Protein AF-A0A800BW57-F1 (afdb_monomer_lite)

Sequence (140 aa):
MSDGHYHPAHEQQLFRRRILWAAAFVLLGFAILFARMAYLQVMLYDQYKGLAEGNRISIEVIPPVRGRIYDRNHIVLADNQPVYVLSITPEKAADWEKLLSQLSALFPYKFDTETRAQFAQWLKWQKKFNSYTLPFELDE

Structure (mmCIF, N/CA/C/O backbone):
data_AF-A0A800BW57-F1
#
_entry.id   AF-A0A800BW57-F1
#
loop_
_atom_site.group_PDB
_atom_site.id
_atom_site.type_symbol
_atom_site.label_atom_id
_atom_site.label_alt_id
_atom_site.label_comp_id
_atom_site.label_asym_id
_atom_site.label_entity_id
_atom_site.label_seq_id
_atom_site.pdbx_PDB_ins_code
_atom_site.Cartn_x
_atom_site.Cartn_y
_atom_site.Cartn_z
_atom_site.occupancy
_atom_site.B_iso_or_equiv
_atom_site.auth_seq_id
_atom_site.auth_comp_id
_atom_site.auth_asym_id
_atom_site.auth_atom_id
_atom_site.pdbx_PDB_model_num
ATOM 1 N N . MET A 1 1 ? 60.406 7.300 -41.686 1.00 46.09 1 MET A N 1
ATOM 2 C CA . MET A 1 1 ? 59.350 8.309 -41.897 1.00 46.09 1 MET A CA 1
ATOM 3 C C . MET A 1 1 ? 58.601 7.912 -43.159 1.00 46.09 1 MET A C 1
ATOM 5 O O . MET A 1 1 ? 59.152 8.066 -44.238 1.00 46.09 1 MET A O 1
ATOM 9 N N . SER A 1 2 ? 57.436 7.281 -43.038 1.00 42.62 2 SER A N 1
ATOM 10 C CA . SER A 1 2 ? 56.546 7.010 -44.172 1.00 42.62 2 SER A CA 1
ATOM 11 C C . SER A 1 2 ? 55.177 7.500 -43.738 1.00 42.62 2 SER A C 1
ATOM 13 O O . SER A 1 2 ? 54.591 6.957 -42.802 1.00 42.62 2 SER A O 1
ATOM 15 N N . ASP A 1 3 ? 54.762 8.607 -44.342 1.00 49.62 3 ASP A N 1
ATOM 16 C CA . ASP A 1 3 ? 53.505 9.277 -44.053 1.00 49.62 3 ASP A CA 1
ATOM 17 C C . ASP A 1 3 ? 52.349 8.402 -44.539 1.00 49.62 3 ASP A C 1
ATOM 19 O O . ASP A 1 3 ? 52.194 8.132 -45.730 1.00 49.62 3 ASP A O 1
ATOM 23 N N . GLY A 1 4 ? 51.551 7.918 -43.588 1.00 56.94 4 GLY A N 1
ATOM 24 C CA . GLY A 1 4 ? 50.318 7.204 -43.874 1.00 56.94 4 GLY A CA 1
ATOM 25 C C . GLY A 1 4 ? 49.308 8.163 -44.493 1.00 56.94 4 GLY A C 1
ATOM 26 O O . GLY A 1 4 ? 48.831 9.083 -43.831 1.00 56.94 4 GLY A O 1
ATOM 27 N N . HIS A 1 5 ? 48.970 7.941 -45.761 1.00 56.56 5 HIS A N 1
ATOM 28 C CA . HIS A 1 5 ? 47.872 8.629 -46.428 1.00 56.56 5 HIS A CA 1
ATOM 29 C C . HIS A 1 5 ? 46.550 8.308 -45.719 1.00 56.56 5 HIS A C 1
ATOM 31 O O . HIS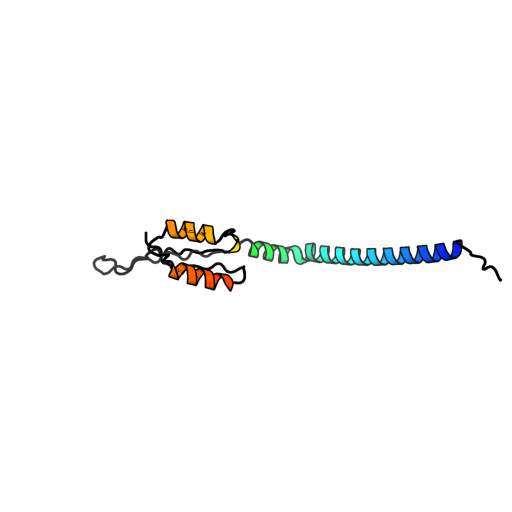 A 1 5 ? 45.945 7.253 -45.908 1.00 56.56 5 HIS A O 1
ATOM 37 N N . TYR A 1 6 ? 46.114 9.235 -44.871 1.00 62.59 6 TYR A N 1
ATOM 38 C CA . TYR A 1 6 ? 44.822 9.198 -44.206 1.00 62.59 6 TYR A CA 1
ATOM 39 C C . TYR A 1 6 ? 43.719 9.408 -45.256 1.00 62.59 6 TYR A C 1
ATOM 41 O O . TYR A 1 6 ? 43.624 10.480 -45.853 1.00 62.59 6 TYR A O 1
ATOM 49 N N . HIS A 1 7 ? 42.897 8.384 -45.512 1.00 59.97 7 HIS A N 1
ATOM 50 C CA . HIS A 1 7 ? 41.736 8.466 -46.407 1.00 59.97 7 HIS A CA 1
ATOM 51 C C . HIS A 1 7 ? 40.445 8.630 -45.581 1.00 59.97 7 HIS A C 1
ATOM 53 O O . HIS A 1 7 ? 39.792 7.634 -45.251 1.00 59.97 7 HIS A O 1
ATOM 59 N N . PRO A 1 8 ? 40.020 9.872 -45.270 1.00 64.06 8 PRO A N 1
ATOM 60 C CA . PRO A 1 8 ? 38.916 10.138 -44.341 1.00 64.06 8 PRO A CA 1
ATOM 61 C C . PRO A 1 8 ? 37.563 9.573 -44.807 1.00 64.06 8 PRO A C 1
ATOM 63 O O . PRO A 1 8 ? 36.692 9.293 -43.988 1.00 64.06 8 PRO A O 1
ATOM 66 N N . ALA A 1 9 ? 37.375 9.361 -46.114 1.00 65.94 9 ALA A N 1
ATOM 67 C CA . ALA A 1 9 ? 36.108 8.890 -46.674 1.00 65.94 9 ALA A CA 1
ATOM 68 C C . ALA A 1 9 ? 35.758 7.441 -46.276 1.00 65.94 9 ALA A C 1
ATOM 70 O O . ALA A 1 9 ? 34.591 7.144 -46.010 1.00 65.94 9 ALA A O 1
ATOM 71 N N . HIS A 1 10 ? 36.747 6.543 -46.195 1.00 67.88 10 HIS A N 1
ATOM 72 C CA . HIS A 1 10 ? 36.503 5.137 -45.852 1.00 67.88 10 HIS A CA 1
ATOM 73 C C . HIS A 1 10 ? 36.213 4.950 -44.356 1.00 67.88 10 HIS A C 1
ATOM 75 O O . HIS A 1 10 ? 35.314 4.189 -43.990 1.00 67.88 10 HIS A O 1
ATOM 81 N N . GLU A 1 11 ? 36.902 5.691 -43.484 1.00 72.94 11 GLU A N 1
ATOM 82 C CA . GLU A 1 11 ? 36.657 5.652 -42.036 1.00 72.94 11 GLU A CA 1
ATOM 83 C C . GLU A 1 11 ? 35.273 6.214 -41.673 1.00 72.94 11 GLU A C 1
ATOM 85 O O . GLU A 1 11 ? 34.541 5.611 -40.881 1.00 72.94 11 GLU A O 1
ATOM 90 N N . GLN A 1 12 ? 34.850 7.307 -42.321 1.00 77.12 12 GLN A N 1
ATOM 91 C CA . GLN A 1 12 ? 33.526 7.906 -42.115 1.00 77.12 12 GLN A CA 1
ATOM 92 C C . GLN A 1 12 ? 32.377 6.968 -42.512 1.00 77.12 12 GLN A C 1
ATOM 94 O O . GLN A 1 12 ? 31.361 6.897 -41.814 1.00 77.12 12 GLN A O 1
ATOM 99 N N . GLN A 1 13 ? 32.522 6.210 -43.604 1.00 80.38 13 GLN A N 1
ATOM 100 C CA . GLN A 1 13 ? 31.506 5.248 -44.044 1.00 80.38 13 GLN A CA 1
ATOM 101 C C . GLN A 1 13 ? 31.343 4.085 -43.059 1.00 80.38 13 GLN A C 1
ATOM 103 O O . GLN A 1 13 ? 30.215 3.708 -42.725 1.00 80.38 13 GLN A O 1
ATOM 108 N N . LEU A 1 14 ? 32.453 3.537 -42.555 1.00 82.19 14 LEU A N 1
ATOM 109 C CA . LEU A 1 14 ? 32.431 2.464 -41.558 1.00 82.19 14 LEU A CA 1
ATOM 110 C C . LEU A 1 14 ? 31.805 2.938 -40.242 1.00 82.19 14 LEU A C 1
ATOM 112 O O . LEU A 1 14 ? 30.981 2.225 -39.662 1.00 82.19 14 LEU A O 1
ATOM 116 N N . PHE A 1 15 ? 32.140 4.153 -39.805 1.00 85.56 15 PHE A N 1
ATOM 117 C CA . PHE A 1 15 ? 31.568 4.770 -38.611 1.00 85.56 15 PHE A CA 1
ATOM 118 C C . PHE A 1 15 ? 30.054 4.995 -38.745 1.00 85.56 15 PHE A C 1
ATOM 120 O O . PHE A 1 15 ? 29.282 4.549 -37.894 1.00 85.56 15 PHE A O 1
ATOM 127 N N . ARG A 1 16 ? 29.597 5.580 -39.862 1.00 90.25 16 ARG A N 1
ATOM 128 C CA . ARG A 1 16 ? 28.167 5.811 -40.128 1.00 90.25 16 ARG A CA 1
ATOM 129 C C . ARG A 1 16 ? 27.371 4.508 -40.189 1.00 90.25 16 ARG A C 1
ATOM 131 O O . ARG A 1 16 ? 26.268 4.441 -39.651 1.00 90.25 16 ARG A O 1
ATOM 138 N N . ARG A 1 17 ? 27.933 3.451 -40.789 1.00 91.75 17 ARG A N 1
ATOM 139 C CA . ARG A 1 17 ? 27.289 2.130 -40.849 1.00 91.75 17 ARG A CA 1
ATOM 140 C C . ARG A 1 17 ? 27.101 1.529 -39.456 1.00 91.75 17 ARG A C 1
ATOM 142 O O . ARG A 1 17 ? 26.036 0.989 -39.178 1.00 91.75 17 ARG A O 1
ATOM 149 N N . ARG A 1 18 ? 28.097 1.644 -38.570 1.00 93.31 18 ARG A N 1
ATOM 150 C CA . ARG A 1 18 ? 28.000 1.167 -37.177 1.00 93.31 18 ARG A CA 1
ATOM 151 C C . ARG A 1 18 ? 26.913 1.903 -36.396 1.00 93.31 18 ARG A C 1
ATOM 153 O O . ARG A 1 18 ? 26.135 1.253 -35.707 1.00 93.31 18 ARG A O 1
ATOM 160 N N . ILE A 1 19 ? 26.819 3.224 -36.552 1.00 95.06 19 ILE A N 1
ATOM 161 C CA . ILE A 1 19 ? 25.767 4.027 -35.909 1.00 95.06 19 ILE A CA 1
ATOM 162 C C . ILE A 1 19 ? 24.381 3.616 -36.406 1.00 95.06 19 ILE A C 1
ATOM 164 O O . ILE A 1 19 ? 23.478 3.442 -35.595 1.00 95.06 19 ILE A O 1
ATOM 168 N N . LEU A 1 20 ? 24.210 3.414 -37.715 1.00 96.19 20 LEU A N 1
ATOM 169 C CA . LEU A 1 20 ? 22.932 2.965 -38.274 1.00 96.19 20 LEU A CA 1
ATOM 170 C C . LEU A 1 20 ? 22.521 1.592 -37.731 1.00 96.19 20 LEU A C 1
ATOM 172 O O . LEU A 1 20 ? 21.365 1.412 -37.357 1.00 96.19 20 LEU A O 1
ATOM 176 N N . TRP A 1 21 ? 23.462 0.652 -37.625 1.00 96.81 21 TRP A N 1
ATOM 177 C CA . TRP A 1 21 ? 23.198 -0.653 -37.014 1.00 96.81 21 TRP A CA 1
ATOM 178 C C . TRP A 1 21 ? 22.831 -0.546 -35.534 1.00 96.81 21 TRP A C 1
ATOM 180 O O . TRP A 1 21 ? 21.872 -1.180 -35.102 1.00 96.81 21 TRP A O 1
ATOM 190 N N . ALA A 1 22 ? 23.546 0.279 -34.767 1.00 96.25 22 ALA A N 1
ATOM 191 C CA . ALA A 1 22 ? 23.237 0.507 -33.360 1.00 96.25 22 ALA A CA 1
ATOM 192 C C . ALA A 1 22 ? 21.847 1.142 -33.183 1.00 96.25 22 ALA A C 1
ATOM 194 O O . ALA A 1 22 ? 21.060 0.685 -32.359 1.00 96.25 22 ALA A O 1
ATOM 195 N N . ALA A 1 23 ? 21.508 2.143 -33.999 1.00 96.88 23 ALA A N 1
ATOM 196 C CA . ALA A 1 23 ? 20.199 2.786 -33.980 1.00 96.88 23 ALA A CA 1
ATOM 197 C C . ALA A 1 23 ? 19.075 1.808 -34.353 1.00 96.88 23 ALA A C 1
ATOM 199 O O . ALA A 1 23 ? 18.055 1.761 -33.669 1.00 96.88 23 ALA A O 1
ATOM 200 N N . ALA A 1 24 ? 19.274 0.986 -35.387 1.00 97.69 24 ALA A N 1
ATOM 201 C CA . ALA A 1 24 ? 18.316 -0.044 -35.779 1.00 97.69 24 ALA A CA 1
ATOM 202 C C . ALA A 1 24 ? 18.106 -1.085 -34.669 1.00 97.69 24 ALA A C 1
ATOM 204 O O . ALA A 1 24 ? 16.970 -1.466 -34.393 1.00 97.69 24 ALA A O 1
ATOM 205 N N . PHE A 1 25 ? 19.179 -1.502 -33.991 1.00 97.69 25 PHE A N 1
ATOM 206 C CA . PHE A 1 25 ? 19.099 -2.426 -32.8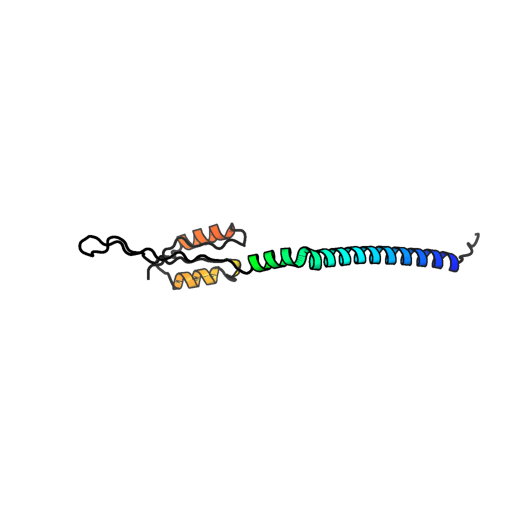60 1.00 97.69 25 PHE A CA 1
ATOM 207 C C . PHE A 1 25 ? 18.296 -1.839 -31.691 1.00 97.69 25 PHE A C 1
ATOM 209 O O . PHE A 1 25 ? 17.413 -2.502 -31.149 1.00 97.69 25 PHE A O 1
ATOM 216 N N . VAL A 1 26 ? 18.550 -0.577 -31.339 1.00 97.88 26 VAL A N 1
ATOM 217 C CA . VAL A 1 26 ? 17.801 0.123 -30.286 1.00 97.88 26 VAL A CA 1
ATOM 218 C C . VAL A 1 26 ? 16.325 0.264 -30.664 1.00 97.88 26 VAL A C 1
ATOM 220 O O . VAL A 1 26 ? 15.455 -0.047 -29.850 1.00 97.88 26 VAL A O 1
ATOM 223 N N . LEU A 1 27 ? 16.026 0.670 -31.901 1.00 98.19 27 LEU A N 1
ATOM 224 C CA . LEU A 1 27 ? 14.651 0.788 -32.396 1.00 98.19 27 LEU A CA 1
ATOM 225 C C . LEU A 1 27 ? 13.912 -0.551 -32.375 1.00 98.19 27 LEU A C 1
ATOM 227 O O . LEU A 1 27 ? 12.750 -0.595 -31.978 1.00 98.19 27 LEU A O 1
ATOM 231 N N . LEU A 1 28 ? 14.584 -1.644 -32.740 1.00 98.19 28 LEU A N 1
ATOM 232 C CA . LEU A 1 28 ? 14.022 -2.988 -32.644 1.00 98.19 28 LEU A CA 1
ATOM 233 C C . LEU A 1 28 ? 13.685 -3.350 -31.189 1.00 98.19 28 LEU A C 1
ATOM 235 O O . LEU A 1 28 ? 12.601 -3.865 -30.924 1.00 98.19 28 LEU A O 1
ATOM 239 N N . GLY A 1 29 ? 14.5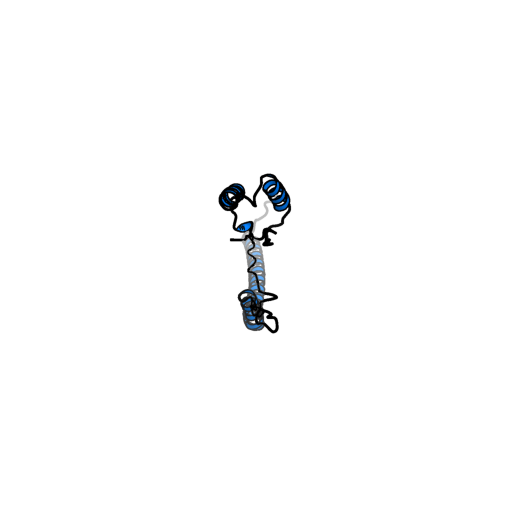73 -3.032 -30.242 1.00 98.12 29 GLY A N 1
ATOM 240 C CA . GLY A 1 29 ? 14.320 -3.229 -28.813 1.00 98.12 29 GLY A CA 1
ATOM 241 C C . GLY A 1 29 ? 13.072 -2.482 -28.334 1.00 98.12 29 GLY A C 1
ATOM 242 O O . GLY A 1 29 ? 12.196 -3.077 -27.705 1.00 98.12 29 GLY A O 1
ATOM 243 N N . PHE A 1 30 ? 12.936 -1.205 -28.698 1.00 98.31 30 PHE A N 1
ATOM 244 C CA . PHE A 1 30 ? 11.732 -0.432 -28.385 1.00 98.31 30 PHE A CA 1
ATOM 245 C C . PHE A 1 30 ? 10.479 -0.992 -29.061 1.00 98.31 30 PHE A C 1
ATOM 247 O O . PHE A 1 30 ? 9.439 -1.077 -28.414 1.00 98.31 30 PHE A O 1
ATOM 254 N N . ALA A 1 31 ? 10.561 -1.427 -30.320 1.00 98.12 31 ALA A N 1
ATOM 255 C CA . ALA A 1 31 ? 9.430 -2.032 -31.020 1.00 98.12 31 ALA A CA 1
ATOM 256 C C . ALA A 1 31 ? 8.914 -3.288 -30.297 1.00 98.12 31 ALA A C 1
ATOM 258 O O . ALA A 1 31 ? 7.704 -3.455 -30.143 1.00 98.12 31 ALA A O 1
ATOM 259 N N . ILE A 1 32 ? 9.816 -4.130 -29.779 1.00 98.06 32 ILE A N 1
ATOM 260 C CA . ILE A 1 32 ? 9.455 -5.303 -28.968 1.00 98.06 32 ILE A CA 1
ATOM 261 C C . ILE A 1 32 ? 8.758 -4.877 -27.669 1.00 98.06 32 ILE A C 1
ATOM 263 O O . ILE A 1 32 ? 7.735 -5.458 -27.304 1.00 98.06 32 ILE A O 1
ATOM 267 N N . LEU A 1 33 ? 9.270 -3.851 -26.981 1.00 97.88 33 LEU A N 1
ATOM 268 C CA . LEU A 1 33 ? 8.647 -3.330 -25.760 1.00 97.88 33 LEU A CA 1
ATOM 269 C C . LEU A 1 33 ? 7.246 -2.771 -26.028 1.00 97.88 33 LEU A C 1
ATOM 271 O O . LEU A 1 33 ? 6.318 -3.089 -25.285 1.00 97.88 33 LEU A O 1
ATOM 275 N N . PHE A 1 34 ? 7.063 -2.003 -27.105 1.00 97.69 34 PHE A N 1
ATOM 276 C CA . PHE A 1 34 ? 5.751 -1.491 -27.501 1.00 97.69 34 PHE A CA 1
ATOM 277 C C . PHE A 1 34 ? 4.783 -2.617 -27.860 1.00 97.69 34 PHE A C 1
ATOM 279 O O . PHE A 1 34 ? 3.640 -2.597 -27.406 1.00 97.69 34 PHE A O 1
ATOM 286 N N . ALA A 1 35 ? 5.235 -3.634 -28.597 1.00 96.56 35 ALA A N 1
ATOM 287 C CA . ALA A 1 35 ? 4.421 -4.807 -28.902 1.00 96.56 35 ALA A CA 1
ATOM 288 C C . ALA A 1 35 ? 4.005 -5.556 -27.625 1.00 96.56 35 ALA A C 1
ATOM 290 O O . ALA A 1 35 ? 2.841 -5.927 -27.469 1.00 96.56 35 ALA A O 1
ATOM 291 N N . ARG A 1 36 ? 4.927 -5.730 -26.669 1.00 95.12 36 ARG A N 1
ATOM 292 C CA . ARG A 1 36 ? 4.630 -6.358 -25.375 1.00 95.12 36 ARG A CA 1
ATOM 293 C C . ARG A 1 36 ? 3.647 -5.530 -24.552 1.00 95.12 36 ARG A C 1
ATOM 295 O O . ARG A 1 36 ? 2.735 -6.102 -23.959 1.00 95.12 36 ARG A O 1
ATOM 302 N N . MET A 1 37 ? 3.817 -4.211 -24.523 1.00 94.19 37 MET A N 1
ATOM 303 C CA . MET A 1 37 ? 2.905 -3.296 -23.840 1.00 94.19 37 MET A CA 1
ATOM 304 C C . MET A 1 37 ? 1.503 -3.377 -24.446 1.00 94.19 37 MET A C 1
ATOM 306 O O . MET A 1 37 ? 0.542 -3.575 -23.710 1.00 94.19 37 MET A O 1
ATOM 310 N N . ALA A 1 38 ? 1.392 -3.310 -25.774 1.00 93.31 38 ALA A N 1
ATOM 311 C CA . ALA A 1 38 ? 0.121 -3.439 -26.478 1.00 93.31 38 ALA A CA 1
ATOM 312 C C . ALA A 1 38 ? -0.538 -4.802 -26.213 1.00 93.31 38 ALA A C 1
ATOM 314 O O . ALA A 1 38 ? -1.734 -4.857 -25.952 1.00 93.31 38 ALA A O 1
ATOM 315 N N . TYR A 1 39 ? 0.230 -5.897 -26.191 1.00 90.75 39 TYR A N 1
ATOM 316 C CA . TYR A 1 39 ? -0.288 -7.218 -25.825 1.00 90.75 39 TYR A CA 1
ATOM 317 C C . TYR A 1 39 ? -0.905 -7.224 -24.420 1.00 90.75 39 TYR A C 1
ATOM 319 O O . TYR A 1 39 ? -2.035 -7.674 -24.246 1.00 90.75 39 TYR A O 1
ATOM 327 N N . LEU A 1 40 ? -0.196 -6.685 -23.422 1.00 88.12 40 LEU A N 1
ATOM 328 C CA . LEU A 1 40 ? -0.706 -6.607 -22.050 1.00 88.12 40 LEU A CA 1
ATOM 329 C C . LEU A 1 40 ? -1.944 -5.706 -21.948 1.00 88.12 40 LEU A C 1
ATOM 331 O O . LEU A 1 40 ? -2.878 -6.035 -21.224 1.00 88.12 40 LEU A O 1
ATOM 335 N N . GLN A 1 41 ? -1.956 -4.597 -22.686 1.00 85.44 41 GLN A N 1
ATOM 336 C CA . GLN A 1 41 ? -3.037 -3.615 -22.656 1.00 85.44 41 GLN A CA 1
ATOM 337 C C . GLN A 1 41 ? -4.269 -4.003 -23.470 1.00 85.44 41 GLN A C 1
ATOM 339 O O . GLN A 1 41 ? -5.329 -3.484 -23.158 1.00 85.44 41 GLN A O 1
ATOM 344 N N . VAL A 1 42 ? -4.152 -4.847 -24.501 1.00 84.81 42 VAL A N 1
ATOM 345 C CA . VAL A 1 42 ? -5.276 -5.246 -25.370 1.00 84.81 42 VAL A CA 1
ATOM 346 C C . VAL A 1 42 ? -5.770 -6.646 -25.020 1.00 84.81 42 VAL A C 1
ATOM 348 O O . VAL A 1 42 ? -6.958 -6.825 -24.787 1.00 84.81 42 VAL A O 1
ATOM 351 N N . MET A 1 43 ? -4.875 -7.638 -24.949 1.00 79.25 43 MET A N 1
ATOM 352 C CA . MET A 1 43 ? -5.269 -9.037 -24.718 1.00 79.25 43 MET A CA 1
ATOM 353 C C . MET A 1 43 ? -5.533 -9.333 -23.243 1.00 79.25 43 MET A C 1
ATOM 355 O O . MET A 1 43 ? -6.398 -10.140 -22.924 1.00 79.25 43 MET A O 1
ATOM 359 N N . LEU A 1 44 ? -4.788 -8.696 -22.338 1.00 76.69 44 LEU A N 1
ATOM 360 C CA . LEU A 1 44 ? -4.943 -8.879 -20.891 1.00 76.69 44 LEU A CA 1
ATOM 361 C C . LEU A 1 44 ? -5.655 -7.694 -20.215 1.00 76.69 44 LEU A C 1
ATOM 363 O O . LEU A 1 44 ? -5.678 -7.622 -18.985 1.00 76.69 44 LEU A O 1
ATOM 367 N N . TYR A 1 45 ? -6.269 -6.795 -20.997 1.00 75.75 45 TYR A N 1
ATOM 368 C CA . TYR A 1 45 ? -6.998 -5.632 -20.481 1.00 75.75 45 TYR A CA 1
ATOM 369 C C . TYR A 1 45 ? -8.017 -6.025 -19.413 1.00 75.75 45 TYR A C 1
ATOM 371 O O . TYR A 1 45 ? -7.958 -5.529 -18.291 1.00 75.75 45 TYR A O 1
ATOM 379 N N . ASP A 1 46 ? -8.914 -6.956 -19.746 1.00 69.38 46 ASP A N 1
ATOM 380 C CA . ASP A 1 46 ? -10.032 -7.333 -18.880 1.00 69.38 46 ASP A CA 1
ATOM 381 C C . ASP A 1 46 ? -9.553 -8.010 -17.591 1.00 69.38 46 ASP A C 1
ATOM 383 O O . ASP A 1 46 ? -10.087 -7.756 -16.511 1.00 69.38 46 ASP A O 1
ATOM 387 N N . GLN A 1 47 ? -8.482 -8.806 -17.676 1.00 69.44 47 GLN A N 1
ATOM 388 C CA . GLN A 1 47 ? -7.883 -9.464 -16.517 1.00 69.44 47 GLN A CA 1
ATOM 389 C C . GLN A 1 47 ? -7.241 -8.449 -15.562 1.00 69.44 47 GLN A C 1
ATOM 391 O O . GLN A 1 47 ? -7.496 -8.486 -14.357 1.00 69.44 47 GLN A O 1
ATOM 396 N N . TYR A 1 48 ? -6.425 -7.523 -16.075 1.00 65.38 48 TYR A N 1
ATOM 397 C CA . TYR A 1 48 ? -5.773 -6.519 -15.229 1.00 65.38 48 TYR A CA 1
ATOM 398 C C . TYR A 1 48 ? -6.737 -5.440 -14.741 1.00 65.38 48 TYR A C 1
ATOM 400 O O . TYR A 1 48 ? -6.568 -4.947 -13.626 1.00 65.38 48 TYR A O 1
ATOM 408 N N . LYS A 1 49 ? -7.771 -5.106 -15.518 1.00 67.00 49 LYS A N 1
ATOM 409 C CA . LYS A 1 49 ? -8.835 -4.201 -15.085 1.00 67.00 49 LYS A CA 1
ATOM 410 C C . LYS A 1 49 ? -9.641 -4.805 -13.937 1.00 67.00 49 LYS A C 1
ATOM 412 O O . LYS A 1 49 ? -9.829 -4.126 -12.934 1.00 67.00 49 LYS A O 1
ATOM 417 N N . GLY A 1 50 ? -10.021 -6.082 -14.030 1.00 63.97 50 GLY A N 1
ATOM 418 C CA . GLY A 1 50 ? -10.709 -6.788 -12.945 1.00 63.97 50 GLY A CA 1
ATOM 419 C C . GLY A 1 50 ? -9.871 -6.877 -11.665 1.00 63.97 50 GLY A C 1
ATOM 420 O O . GLY A 1 50 ? -10.381 -6.634 -10.575 1.00 63.97 50 GLY A O 1
ATOM 421 N N . LEU A 1 51 ? -8.564 -7.138 -11.781 1.00 63.38 51 LEU A N 1
ATOM 422 C CA . LEU A 1 51 ? -7.645 -7.139 -10.633 1.00 63.38 51 LEU A CA 1
ATOM 423 C C . LEU A 1 51 ? -7.455 -5.738 -10.025 1.00 63.38 51 LEU A C 1
ATOM 425 O O . LEU A 1 51 ? -7.371 -5.600 -8.806 1.00 63.38 51 LEU A O 1
ATOM 429 N N . ALA A 1 52 ? -7.407 -4.688 -10.848 1.00 62.00 52 ALA A N 1
ATOM 430 C CA . ALA A 1 52 ? -7.312 -3.309 -10.372 1.00 62.00 52 ALA A CA 1
ATOM 431 C C . ALA A 1 52 ? -8.607 -2.836 -9.687 1.00 62.00 52 ALA A C 1
ATOM 433 O O . ALA A 1 52 ? -8.542 -2.165 -8.658 1.00 62.00 52 ALA A O 1
ATOM 434 N N . GLU A 1 53 ? -9.777 -3.205 -10.216 1.00 61.50 53 GLU A N 1
ATOM 435 C CA . GLU A 1 53 ? -11.076 -2.920 -9.594 1.00 61.50 53 GLU A CA 1
ATOM 436 C C . GLU A 1 53 ? -11.270 -3.714 -8.296 1.00 61.50 53 GLU A C 1
ATOM 438 O O . GLU A 1 53 ? -11.702 -3.137 -7.298 1.00 61.50 53 GLU A O 1
ATOM 443 N N . GLY A 1 54 ? -10.856 -4.986 -8.259 1.00 60.94 54 GLY A N 1
ATOM 444 C CA . GLY A 1 54 ? -10.853 -5.807 -7.043 1.00 60.94 54 GLY A CA 1
ATOM 445 C C . GLY A 1 54 ? -9.941 -5.255 -5.943 1.00 60.94 54 GLY A C 1
ATOM 446 O O . GLY A 1 54 ? -10.304 -5.284 -4.773 1.00 60.94 54 GLY A O 1
ATOM 447 N N . ASN A 1 55 ? -8.807 -4.650 -6.307 1.00 58.94 55 ASN A N 1
ATOM 448 C CA . ASN A 1 55 ? -7.950 -3.934 -5.354 1.00 58.94 55 ASN A CA 1
ATOM 449 C C . ASN A 1 55 ? -8.532 -2.579 -4.901 1.00 58.94 55 ASN A C 1
ATOM 451 O O . ASN A 1 55 ? -8.075 -2.031 -3.899 1.00 58.94 55 ASN A O 1
ATOM 455 N N . ARG A 1 56 ? -9.519 -2.016 -5.617 1.00 51.09 56 ARG A N 1
ATOM 456 C CA . ARG A 1 56 ? -10.175 -0.740 -5.268 1.00 51.09 56 ARG A CA 1
ATOM 457 C C . ARG A 1 56 ? -11.416 -0.925 -4.395 1.00 51.09 56 ARG A C 1
ATOM 459 O O . ARG A 1 56 ? -11.815 0.016 -3.713 1.00 51.09 56 ARG A O 1
ATOM 466 N N . ILE A 1 57 ? -12.037 -2.102 -4.426 1.00 53.16 57 ILE A N 1
ATOM 467 C CA . ILE A 1 57 ? -13.295 -2.387 -3.731 1.00 53.16 57 ILE A CA 1
ATOM 468 C C . ILE A 1 57 ? -13.051 -3.530 -2.746 1.00 53.16 57 ILE A C 1
ATOM 470 O O . ILE A 1 57 ? -13.207 -4.702 -3.073 1.00 53.16 57 ILE A O 1
ATOM 474 N N . SER A 1 58 ? -12.684 -3.177 -1.513 1.00 55.19 58 SER A N 1
ATOM 475 C CA . SER A 1 58 ? -12.784 -4.113 -0.394 1.00 55.19 58 SER A CA 1
ATOM 476 C C . SER A 1 58 ? -14.262 -4.233 -0.028 1.00 55.19 58 SER A C 1
ATOM 478 O O . SER A 1 58 ? -14.847 -3.287 0.499 1.00 55.19 58 SER A O 1
ATOM 480 N N . ILE A 1 59 ? -14.893 -5.360 -0.364 1.00 57.59 59 ILE A N 1
ATOM 481 C CA . ILE A 1 59 ? -16.255 -5.657 0.090 1.00 57.59 59 ILE A CA 1
ATOM 482 C C . ILE A 1 59 ? -16.152 -6.028 1.566 1.00 57.59 59 ILE A C 1
ATOM 484 O O . ILE A 1 59 ? -15.873 -7.172 1.920 1.00 57.59 59 ILE A O 1
ATOM 488 N N . GLU A 1 60 ? -16.340 -5.040 2.430 1.00 62.16 60 GLU A N 1
ATOM 489 C CA . GLU A 1 60 ? -16.439 -5.270 3.862 1.00 62.16 60 GLU A CA 1
ATOM 490 C C . GLU A 1 60 ? -17.876 -5.687 4.183 1.00 62.16 60 GLU A C 1
ATOM 492 O O . GLU A 1 60 ? -18.819 -4.898 4.107 1.00 62.16 60 GLU A O 1
ATOM 497 N N . VAL A 1 61 ? -18.064 -6.976 4.467 1.00 65.44 61 VAL A N 1
ATOM 498 C CA . VAL A 1 61 ? -19.357 -7.497 4.912 1.00 65.44 61 VAL A CA 1
ATOM 499 C C . VAL A 1 61 ? -19.600 -6.966 6.318 1.00 65.44 61 VAL A C 1
ATOM 501 O O . VAL A 1 61 ? -18.899 -7.355 7.247 1.00 65.44 61 VAL A O 1
ATOM 504 N N . ILE A 1 62 ? -20.598 -6.097 6.483 1.00 72.81 62 ILE A N 1
ATOM 505 C CA . ILE A 1 62 ? -21.027 -5.639 7.806 1.00 72.81 62 ILE A CA 1
ATOM 506 C C . ILE A 1 62 ? -21.840 -6.778 8.436 1.00 72.81 62 ILE A C 1
ATOM 508 O O . ILE A 1 62 ? -22.937 -7.075 7.947 1.00 72.81 62 ILE A O 1
ATOM 512 N N . PRO A 1 63 ? -21.336 -7.457 9.483 1.00 73.00 63 PRO A N 1
ATOM 513 C CA . PRO A 1 63 ? -22.113 -8.487 10.148 1.00 73.00 63 PRO A CA 1
ATOM 514 C C . PRO A 1 63 ? -23.350 -7.850 10.800 1.00 73.00 63 PRO A C 1
ATOM 516 O O . PRO A 1 63 ? -23.269 -6.739 11.331 1.00 73.00 63 PRO A O 1
ATOM 519 N N . PRO A 1 64 ? -24.506 -8.531 10.793 1.00 74.25 64 PRO A N 1
ATOM 520 C CA . PRO A 1 64 ? -25.678 -8.032 11.493 1.00 74.25 64 PRO A CA 1
ATOM 521 C C . PRO A 1 64 ? -25.419 -7.994 13.003 1.00 74.25 64 PRO A C 1
ATOM 523 O O . PRO A 1 64 ? -24.759 -8.873 13.564 1.00 74.25 64 PRO A O 1
ATOM 526 N N . VAL A 1 65 ? -25.984 -6.991 13.675 1.00 73.94 65 VAL A N 1
ATOM 527 C CA . VAL A 1 65 ? -25.966 -6.911 15.141 1.00 73.94 65 VAL A CA 1
ATOM 528 C C . VAL A 1 65 ? -26.698 -8.113 15.747 1.00 73.94 65 VAL A C 1
ATOM 530 O O . VAL A 1 65 ? -27.754 -8.523 15.259 1.00 73.94 65 VAL A O 1
ATOM 533 N N . ARG A 1 66 ? -26.143 -8.703 16.815 1.00 80.88 66 ARG A N 1
ATOM 534 C CA . ARG A 1 66 ? -26.828 -9.782 17.545 1.00 80.88 66 ARG A CA 1
ATOM 535 C C . ARG A 1 66 ? -28.064 -9.222 18.248 1.00 80.88 66 ARG A C 1
ATOM 537 O O . ARG A 1 66 ? -28.022 -8.130 18.806 1.00 80.88 66 ARG A O 1
ATOM 544 N N . GLY A 1 67 ? -29.156 -9.984 18.231 1.00 83.19 67 GLY A N 1
ATOM 545 C CA . GLY A 1 67 ? -30.349 -9.654 19.008 1.00 83.19 67 GLY A CA 1
ATOM 546 C C . GLY A 1 67 ? -30.101 -9.769 20.514 1.00 83.19 67 GLY A C 1
ATOM 547 O O . GLY A 1 67 ? -29.234 -10.526 20.953 1.00 83.19 67 GLY A O 1
ATOM 548 N N . ARG A 1 68 ? -30.895 -9.040 21.302 1.00 84.94 68 ARG A N 1
ATOM 549 C CA . ARG A 1 68 ? -30.904 -9.147 22.766 1.00 84.94 68 ARG A CA 1
ATOM 550 C C . ARG A 1 68 ? -31.539 -10.465 23.195 1.00 84.94 68 ARG A C 1
ATOM 552 O O . ARG A 1 68 ? -32.584 -10.847 22.666 1.00 84.94 68 ARG A O 1
ATOM 559 N N . ILE A 1 69 ? -30.917 -11.153 24.148 1.00 86.44 69 ILE A N 1
ATOM 560 C CA . ILE A 1 69 ? -31.455 -12.390 24.723 1.00 86.44 69 ILE A CA 1
ATOM 561 C C . ILE A 1 69 ? -32.291 -12.013 25.940 1.00 86.44 69 ILE A C 1
ATOM 563 O O . ILE A 1 69 ? -31.790 -11.346 26.843 1.00 86.44 69 ILE A O 1
ATOM 567 N N . TYR A 1 70 ? -33.548 -12.451 25.963 1.00 88.88 70 TYR A N 1
ATOM 568 C CA . TYR A 1 70 ? -34.482 -12.204 27.057 1.00 88.88 70 TYR A CA 1
ATOM 569 C C . TYR A 1 70 ? -34.838 -13.509 27.774 1.00 88.88 70 TYR A C 1
ATOM 571 O O . TYR A 1 70 ? -34.963 -14.556 27.138 1.00 88.88 70 TYR A O 1
ATOM 579 N N . ASP A 1 71 ? -35.050 -13.439 29.085 1.00 88.38 71 ASP A N 1
ATOM 580 C CA . ASP A 1 71 ? -35.732 -14.491 29.840 1.00 88.38 71 ASP A CA 1
ATOM 581 C C . ASP A 1 71 ? -37.253 -14.473 29.559 1.00 88.38 71 ASP A C 1
ATOM 583 O O . ASP A 1 71 ? -37.790 -13.522 28.987 1.00 88.38 71 ASP A O 1
ATOM 587 N N . ARG A 1 72 ? -37.985 -15.497 30.013 1.00 91.94 72 ARG A N 1
ATOM 588 C CA . ARG A 1 72 ? -39.453 -15.633 29.922 1.00 91.94 72 ARG A CA 1
ATOM 589 C C . ARG A 1 72 ? -40.219 -14.437 30.498 1.00 91.94 72 ARG A C 1
ATOM 591 O O . ARG A 1 72 ? -41.350 -14.193 30.099 1.00 91.94 72 ARG A O 1
ATOM 598 N N . ASN A 1 73 ? -39.591 -13.694 31.407 1.00 91.88 73 ASN A N 1
ATOM 599 C CA . ASN A 1 73 ? -40.127 -12.481 32.025 1.00 91.88 73 ASN A CA 1
ATOM 600 C C . ASN A 1 73 ? -39.706 -11.184 31.299 1.00 91.88 73 ASN A C 1
ATOM 602 O O . ASN A 1 73 ? -39.814 -10.107 31.875 1.00 91.88 73 ASN A O 1
ATOM 606 N N . HIS A 1 74 ? -39.187 -11.267 30.067 1.00 81.94 74 HIS A N 1
ATOM 607 C CA . HIS A 1 74 ? -38.670 -10.133 29.283 1.00 81.94 74 HIS A CA 1
ATOM 608 C C . HIS A 1 74 ? -37.486 -9.375 29.919 1.00 81.94 74 HIS A C 1
ATOM 610 O O . HIS A 1 74 ? -37.209 -8.230 29.562 1.00 81.94 74 HIS A O 1
ATOM 616 N N . ILE A 1 75 ? -36.737 -10.018 30.816 1.00 86.88 75 ILE A N 1
ATOM 617 C CA . ILE A 1 75 ? -35.508 -9.459 31.398 1.00 86.88 75 ILE A CA 1
ATOM 618 C C . ILE A 1 75 ? -34.339 -9.752 30.454 1.00 86.88 75 ILE A C 1
ATOM 620 O O . ILE A 1 75 ? -34.167 -10.895 30.036 1.00 86.88 75 ILE A O 1
ATOM 624 N N . VAL A 1 76 ? -33.544 -8.735 30.110 1.00 85.00 76 VAL A N 1
ATOM 625 C CA . VAL A 1 76 ? -32.361 -8.888 29.247 1.00 85.00 76 VAL A CA 1
ATOM 626 C C . VAL A 1 76 ? -31.282 -9.685 29.989 1.00 85.00 76 VAL A C 1
ATOM 628 O O . VAL A 1 76 ? -30.818 -9.262 31.043 1.00 85.00 76 VAL A O 1
ATOM 631 N N . LEU A 1 77 ? -30.881 -10.827 29.429 1.00 82.69 77 LEU A N 1
ATOM 632 C CA . LEU A 1 77 ? -29.795 -11.681 29.925 1.00 82.69 77 LEU A CA 1
ATOM 633 C C . LEU A 1 77 ? -28.471 -11.431 29.194 1.00 82.69 77 LEU A C 1
ATOM 635 O O . LEU A 1 77 ? -27.406 -11.635 29.767 1.00 82.69 77 LEU A O 1
ATOM 639 N N . ALA A 1 78 ? -28.531 -11.012 27.929 1.00 82.50 78 ALA A N 1
ATOM 640 C CA . ALA A 1 78 ? -27.353 -10.659 27.147 1.00 82.50 78 ALA A CA 1
ATOM 641 C C . ALA A 1 78 ? -27.685 -9.556 26.139 1.00 82.50 78 ALA A C 1
ATOM 643 O O . ALA A 1 78 ? -28.703 -9.628 25.441 1.00 82.50 78 ALA A O 1
ATOM 644 N N . ASP A 1 79 ? -26.799 -8.567 26.057 1.00 82.19 79 ASP A N 1
ATOM 645 C CA . ASP A 1 79 ? -26.869 -7.440 25.130 1.00 82.19 79 ASP A CA 1
ATOM 646 C C . ASP A 1 79 ? -25.511 -7.234 24.445 1.00 82.19 79 ASP A C 1
ATOM 648 O O . ASP A 1 79 ? -24.474 -7.667 24.953 1.00 82.19 79 ASP A O 1
ATOM 652 N N . ASN A 1 80 ? -25.519 -6.587 23.285 1.00 75.00 80 ASN A N 1
ATOM 653 C CA . ASN A 1 80 ? -24.314 -6.200 22.571 1.00 75.00 80 ASN A CA 1
ATOM 654 C C . ASN A 1 80 ? -23.791 -4.879 23.151 1.00 75.00 80 ASN A C 1
ATOM 656 O O . ASN A 1 80 ? -24.401 -3.834 22.936 1.00 75.00 80 ASN A O 1
ATOM 660 N N . GLN A 1 81 ? -22.678 -4.923 23.882 1.00 75.31 81 GLN A N 1
ATOM 661 C CA . GLN A 1 81 ? -22.018 -3.715 24.378 1.00 75.31 81 GLN A CA 1
ATOM 662 C C . GLN A 1 81 ? -21.030 -3.198 23.320 1.00 75.31 81 GLN A C 1
ATOM 664 O O . GLN A 1 81 ? -20.218 -3.989 22.826 1.00 75.31 81 GLN A O 1
ATOM 669 N N . PRO A 1 82 ? -21.094 -1.913 22.925 1.00 70.69 82 PRO A N 1
ATOM 670 C CA . PRO A 1 82 ? -20.117 -1.341 22.011 1.00 70.69 82 PRO A CA 1
ATOM 671 C C . PRO A 1 82 ? -18.744 -1.310 22.688 1.00 70.69 82 PRO A C 1
ATOM 673 O O . PRO A 1 82 ? -18.612 -0.833 23.808 1.00 70.69 82 PRO A O 1
ATOM 676 N N . VAL A 1 83 ? -17.721 -1.812 21.998 1.00 69.31 83 VAL A N 1
ATOM 677 C CA . VAL A 1 83 ? -16.330 -1.732 22.457 1.00 69.31 83 VAL A CA 1
ATOM 678 C C . VAL A 1 83 ? -15.592 -0.767 21.544 1.00 69.31 83 VAL A C 1
ATOM 680 O O . VAL A 1 83 ? -15.475 -1.011 20.340 1.00 69.31 83 VAL A O 1
ATOM 683 N N . TYR A 1 84 ? -15.093 0.331 22.106 1.00 68.06 84 TYR A N 1
ATOM 684 C CA . TYR A 1 84 ? -14.299 1.304 21.366 1.00 68.06 84 TYR A CA 1
ATOM 685 C C . TYR A 1 84 ? -12.820 0.988 21.504 1.00 68.06 84 TYR A C 1
ATOM 687 O O . TYR A 1 84 ? -12.319 0.758 22.605 1.00 68.06 84 TYR A O 1
ATOM 695 N N . VAL A 1 85 ? -12.115 1.007 20.372 1.00 64.88 85 VAL A N 1
ATOM 696 C CA . VAL A 1 85 ? -10.698 0.675 20.343 1.00 64.88 85 VAL A CA 1
ATOM 697 C C . VAL A 1 85 ? -9.916 1.671 19.506 1.00 64.88 85 VAL A C 1
ATOM 699 O O . VAL A 1 85 ? -10.280 1.984 18.372 1.00 64.88 85 VAL A O 1
ATOM 702 N N . LEU A 1 86 ? -8.818 2.175 20.063 1.00 68.56 86 LEU A N 1
ATOM 703 C CA . LEU A 1 86 ? -7.990 3.170 19.396 1.00 68.56 86 LEU A CA 1
ATOM 704 C C . LEU A 1 86 ? -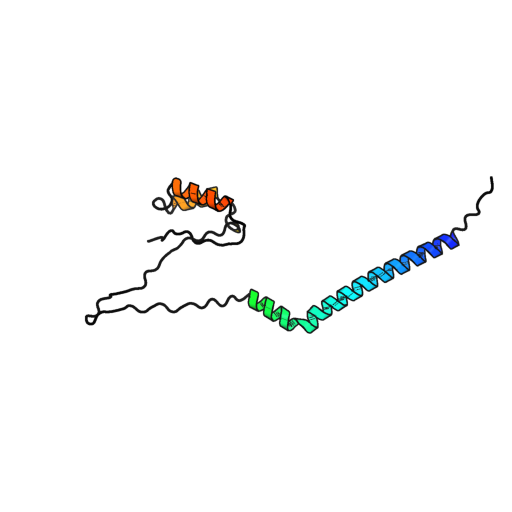6.965 2.488 18.485 1.00 68.56 86 LEU A C 1
ATOM 706 O O . LEU A 1 86 ? -6.069 1.804 18.959 1.00 68.56 86 LEU A O 1
ATOM 710 N N . SER A 1 87 ? -7.056 2.681 17.173 1.00 66.88 87 SER A N 1
ATOM 711 C CA . SER A 1 87 ? -6.072 2.146 16.221 1.00 66.88 87 SER A CA 1
ATOM 712 C C . SER A 1 87 ? -5.170 3.256 15.692 1.00 66.88 87 SER A C 1
ATOM 714 O O . SER A 1 87 ? -5.657 4.301 15.258 1.00 66.88 87 SER A O 1
ATOM 716 N N . ILE A 1 88 ? -3.851 3.048 15.723 1.00 68.88 88 ILE A N 1
ATOM 717 C CA . ILE A 1 88 ? -2.868 4.027 15.239 1.00 68.88 88 ILE A CA 1
ATOM 718 C C . ILE A 1 88 ? -2.167 3.462 14.006 1.00 68.88 88 ILE A C 1
ATOM 720 O O . ILE A 1 88 ? -1.612 2.364 14.022 1.00 68.88 88 ILE A O 1
ATOM 724 N N . THR A 1 89 ? -2.170 4.246 12.926 1.00 69.31 89 THR A N 1
ATOM 725 C CA . THR A 1 89 ? -1.407 3.957 11.705 1.00 69.31 89 THR A CA 1
ATOM 726 C C . THR A 1 89 ? -0.160 4.847 11.673 1.00 69.31 89 THR A C 1
ATOM 728 O O . THR A 1 89 ? -0.299 6.050 11.431 1.00 69.31 89 THR A O 1
ATOM 731 N N . PRO A 1 90 ? 1.052 4.298 11.889 1.00 63.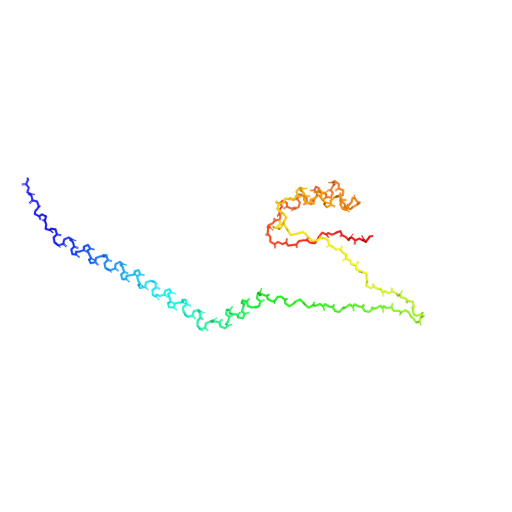91 90 PRO A N 1
ATOM 732 C CA . PRO A 1 90 ? 2.271 5.096 12.057 1.00 63.91 90 PRO A CA 1
ATOM 733 C C . PRO A 1 90 ? 2.596 6.024 10.879 1.00 63.91 90 PRO A C 1
ATOM 735 O O . PRO A 1 90 ? 3.127 7.105 11.084 1.00 63.91 90 PRO A O 1
ATOM 738 N N . GLU A 1 91 ? 2.242 5.651 9.646 1.00 65.38 91 GLU A N 1
ATOM 739 C CA . GLU A 1 91 ? 2.527 6.463 8.449 1.00 65.38 91 GLU A CA 1
ATOM 740 C C . GLU A 1 91 ? 1.770 7.793 8.406 1.00 65.38 91 GLU A C 1
ATOM 742 O O . GLU A 1 91 ? 2.242 8.753 7.802 1.00 65.38 91 GLU A O 1
ATOM 747 N N . LYS A 1 92 ? 0.602 7.861 9.053 1.00 64.19 92 LYS A N 1
ATOM 748 C CA . LYS A 1 92 ? -0.192 9.092 9.161 1.00 64.19 92 LYS A CA 1
ATOM 749 C C . LYS A 1 92 ? 0.201 9.928 10.382 1.00 64.19 92 LYS A C 1
ATOM 751 O O . LYS A 1 92 ? -0.171 11.095 10.470 1.00 64.19 92 LYS A O 1
ATOM 756 N N . ALA A 1 93 ? 0.958 9.346 11.311 1.00 64.81 93 ALA A N 1
ATOM 757 C CA . ALA A 1 93 ? 1.457 10.007 12.505 1.00 64.81 93 ALA A CA 1
ATOM 758 C C . ALA A 1 93 ? 2.841 10.603 12.210 1.00 64.81 93 ALA A C 1
ATOM 760 O O . ALA A 1 93 ? 3.869 9.995 12.486 1.00 64.81 93 ALA A O 1
ATOM 761 N N . ALA A 1 94 ? 2.865 11.795 11.609 1.00 62.41 94 ALA A N 1
ATOM 762 C CA . ALA A 1 94 ? 4.111 12.482 11.258 1.00 62.41 94 ALA A CA 1
ATOM 763 C C . ALA A 1 94 ? 5.006 12.784 12.480 1.00 62.41 94 ALA A C 1
ATOM 765 O O . ALA A 1 94 ? 6.228 12.788 12.354 1.00 62.41 94 ALA A O 1
ATOM 766 N N . ASP A 1 95 ? 4.402 13.012 13.652 1.00 73.69 95 ASP A N 1
ATOM 767 C CA . ASP A 1 95 ? 5.091 13.317 14.909 1.00 73.69 95 ASP A CA 1
ATOM 768 C C . ASP A 1 95 ? 4.469 12.510 16.061 1.00 73.69 95 ASP A C 1
ATOM 770 O O . ASP A 1 95 ? 3.332 12.750 16.481 1.00 73.69 95 ASP A O 1
ATOM 774 N N . TRP A 1 96 ? 5.208 11.508 16.541 1.00 71.38 96 TRP A N 1
ATOM 775 C CA . TRP A 1 96 ? 4.725 10.561 17.546 1.00 71.38 96 TRP A CA 1
ATOM 776 C C . TRP A 1 96 ? 4.705 11.157 18.958 1.00 71.38 96 TRP A C 1
ATOM 778 O O . TRP A 1 96 ? 3.805 10.836 19.735 1.00 71.38 96 TRP A O 1
ATOM 788 N N . GLU A 1 97 ? 5.660 12.032 19.294 1.00 71.75 97 GLU A N 1
ATOM 789 C CA . GLU A 1 97 ? 5.752 12.674 20.615 1.00 71.75 97 GLU A CA 1
ATOM 790 C C . GLU A 1 97 ? 4.551 13.590 20.814 1.00 71.75 97 GLU A C 1
ATOM 792 O O . GLU A 1 97 ? 3.877 13.579 21.853 1.00 71.75 97 GLU A O 1
ATOM 797 N N . LYS A 1 98 ? 4.214 14.327 19.755 1.00 75.88 98 LYS A N 1
ATOM 798 C CA . LYS A 1 98 ? 3.036 15.181 19.728 1.00 75.88 98 LYS A CA 1
ATOM 799 C C . LYS A 1 98 ? 1.735 14.379 19.803 1.00 75.88 98 LYS A C 1
ATOM 801 O O . LYS A 1 98 ? 0.843 14.754 20.559 1.00 75.88 98 LYS A O 1
ATOM 806 N N . LEU A 1 99 ? 1.629 13.259 19.088 1.00 77.44 99 LEU A N 1
ATOM 807 C CA . LEU A 1 99 ? 0.432 12.412 19.140 1.00 77.44 99 LEU A CA 1
ATOM 808 C C . LEU A 1 99 ? 0.234 11.813 20.539 1.00 77.44 99 LEU A C 1
ATOM 810 O O . LEU A 1 99 ? -0.863 11.890 21.087 1.00 77.44 99 LEU A O 1
ATOM 814 N N . LEU A 1 100 ? 1.294 11.286 21.161 1.00 74.50 100 LEU A N 1
ATOM 815 C CA . LEU A 1 100 ? 1.211 10.726 22.512 1.00 74.50 100 LEU A CA 1
ATOM 816 C C . LEU A 1 100 ? 0.873 11.778 23.567 1.00 74.50 100 LEU A C 1
ATOM 818 O O . LEU A 1 100 ? 0.088 11.489 24.469 1.00 74.50 100 LEU A O 1
ATOM 822 N N . SER A 1 101 ? 1.422 12.989 23.466 1.00 74.50 101 SER A N 1
ATOM 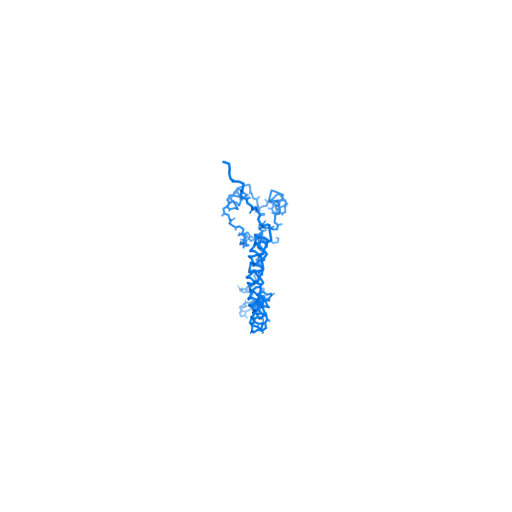823 C CA . SER A 1 101 ? 1.084 14.074 24.398 1.00 74.50 101 SER A CA 1
ATOM 824 C C . SER A 1 101 ? -0.376 14.521 24.267 1.00 74.50 101 SER A C 1
ATOM 826 O O . SER A 1 101 ? -1.051 14.678 25.283 1.00 74.50 101 SER A O 1
ATOM 828 N N . GLN A 1 102 ? -0.901 14.633 23.043 1.00 78.38 102 GLN A N 1
ATOM 829 C CA . GLN A 1 102 ? -2.318 14.927 22.801 1.00 78.38 102 GLN A CA 1
ATOM 830 C C . GLN A 1 102 ? -3.231 13.813 23.315 1.00 78.38 102 GLN A C 1
ATOM 832 O O . GLN A 1 102 ? -4.227 14.081 23.981 1.00 78.38 102 GLN A O 1
ATOM 837 N N . LEU A 1 103 ? -2.871 12.557 23.054 1.00 76.88 103 LEU A N 1
ATOM 838 C CA . LEU A 1 103 ? -3.661 11.409 23.481 1.00 76.88 103 LEU A CA 1
ATOM 839 C C . LEU A 1 103 ? -3.697 11.268 25.006 1.00 76.88 103 LEU A C 1
ATOM 841 O O . LEU A 1 103 ? -4.731 10.954 25.587 1.00 76.88 103 LEU A O 1
ATOM 845 N N . SER A 1 104 ? -2.581 11.586 25.654 1.00 71.69 104 SER A N 1
ATOM 846 C CA . SER A 1 104 ? -2.469 11.612 27.110 1.00 71.69 104 SER A CA 1
ATOM 847 C C . SER A 1 104 ? -3.307 12.711 27.760 1.00 71.69 104 SER A C 1
ATOM 849 O O . SER A 1 104 ? -3.788 12.526 28.874 1.00 71.69 104 SER A O 1
ATOM 851 N N . ALA A 1 105 ? -3.485 13.847 27.080 1.00 76.81 105 ALA A N 1
ATOM 852 C CA . ALA A 1 105 ? -4.362 14.915 27.547 1.00 76.81 105 ALA A CA 1
ATOM 853 C C . ALA A 1 105 ? -5.848 14.528 27.450 1.00 76.81 105 ALA A C 1
ATOM 855 O O . ALA A 1 105 ? -6.649 14.989 28.257 1.00 76.81 105 ALA A O 1
ATOM 856 N N . LEU A 1 106 ? -6.206 13.678 26.482 1.00 75.31 106 LEU A N 1
ATOM 857 C CA . LEU A 1 106 ? -7.577 13.206 26.274 1.00 75.31 106 LEU A CA 1
ATOM 858 C C . LEU A 1 106 ? -7.936 12.002 27.158 1.00 75.31 106 LEU A C 1
ATOM 860 O O . LEU A 1 106 ? -9.069 11.914 27.617 1.00 75.31 106 LEU A O 1
ATOM 864 N N . PHE A 1 107 ? -6.984 11.104 27.441 1.00 73.75 107 PHE A N 1
ATOM 865 C CA . PHE A 1 107 ? -7.216 9.879 28.224 1.00 73.75 107 PHE A CA 1
ATOM 866 C C . PHE A 1 107 ? -6.258 9.746 29.424 1.00 73.75 107 PHE A C 1
ATOM 868 O O . PHE A 1 107 ? -5.447 8.813 29.479 1.00 73.75 107 PHE A O 1
ATOM 875 N N . PRO A 1 108 ? -6.355 10.645 30.421 1.00 65.12 108 PRO A N 1
ATOM 876 C CA . PRO A 1 108 ? -5.405 10.725 31.531 1.00 65.12 108 PRO A CA 1
ATOM 877 C C . PRO A 1 108 ? -5.341 9.462 32.408 1.00 65.12 108 PRO A C 1
ATOM 879 O O . PRO A 1 108 ? -4.290 9.173 32.967 1.00 65.12 108 PRO A O 1
ATOM 882 N N . TYR A 1 109 ? -6.425 8.680 32.498 1.00 61.06 109 TYR A N 1
ATOM 883 C CA . TYR A 1 109 ? -6.503 7.482 33.351 1.00 61.06 109 TYR A CA 1
ATOM 884 C C . TYR A 1 109 ? -6.044 6.177 32.678 1.00 61.06 109 TYR A C 1
ATOM 886 O O . TYR A 1 109 ? -5.815 5.188 33.367 1.00 61.06 109 TYR A O 1
ATOM 894 N N . LYS A 1 110 ? -5.912 6.153 31.343 1.00 61.50 110 LYS A N 1
ATOM 895 C CA . LYS A 1 110 ? -5.526 4.951 30.570 1.00 61.50 110 LYS A CA 1
ATOM 896 C C . LYS A 1 110 ? -4.107 5.049 29.987 1.00 61.50 110 LYS A C 1
ATOM 898 O O . LYS A 1 110 ? -3.523 4.028 29.647 1.00 61.50 110 LYS A O 1
ATOM 903 N N . PHE A 1 111 ? -3.538 6.257 29.897 1.00 62.16 111 PHE A N 1
ATOM 904 C CA . PHE A 1 111 ? -2.203 6.523 29.340 1.00 62.16 111 PHE A CA 1
ATOM 905 C C . PHE A 1 111 ? -1.190 6.973 30.409 1.00 62.16 111 PHE A C 1
ATOM 907 O O . PHE A 1 111 ? -0.682 8.103 30.381 1.00 62.16 111 PHE A O 1
ATOM 914 N N . ASP A 1 112 ? -0.862 6.065 31.333 1.00 64.50 112 ASP A N 1
ATOM 915 C CA . ASP A 1 112 ? 0.207 6.270 32.319 1.00 64.50 112 ASP A CA 1
ATOM 916 C C . ASP A 1 112 ? 1.618 6.223 31.684 1.00 64.50 112 ASP A C 1
ATOM 918 O O . ASP A 1 112 ? 1.823 5.706 30.580 1.00 64.50 112 ASP A O 1
ATOM 922 N N . THR A 1 113 ? 2.606 6.782 32.386 1.00 62.69 113 THR A N 1
ATOM 923 C CA . THR A 1 113 ? 4.015 6.910 31.980 1.00 62.69 113 THR A CA 1
ATOM 924 C C . THR A 1 113 ? 4.636 5.566 31.585 1.00 62.69 113 THR A C 1
ATOM 926 O O . THR A 1 113 ? 5.375 5.505 30.599 1.00 62.69 113 THR A O 1
ATOM 929 N N . GLU A 1 114 ? 4.289 4.473 32.273 1.00 63.25 114 GLU A N 1
ATOM 930 C CA . GLU A 1 114 ? 4.775 3.128 31.929 1.00 63.25 114 GLU A CA 1
ATOM 931 C C . GLU A 1 114 ? 4.196 2.611 30.606 1.00 63.25 114 GLU A C 1
ATOM 933 O O . GLU A 1 114 ? 4.915 2.051 29.774 1.00 63.25 114 GLU A O 1
ATOM 938 N N . THR A 1 115 ? 2.912 2.874 30.362 1.00 63.97 115 THR A N 1
ATOM 939 C CA . THR A 1 115 ? 2.220 2.466 29.131 1.00 63.97 115 THR A CA 1
ATOM 940 C C . THR A 1 115 ? 2.818 3.171 27.910 1.00 63.97 115 THR A C 1
ATOM 942 O O . THR A 1 115 ? 2.994 2.566 26.850 1.00 63.97 115 THR A O 1
ATOM 945 N N . ARG A 1 116 ? 3.229 4.437 28.069 1.00 65.00 116 ARG A N 1
ATOM 946 C CA . ARG A 1 116 ? 3.926 5.205 27.022 1.00 65.00 116 ARG A CA 1
ATOM 947 C C . ARG A 1 116 ? 5.281 4.602 26.666 1.00 65.00 116 ARG A C 1
ATOM 949 O O . ARG A 1 116 ? 5.620 4.540 25.486 1.00 65.00 116 ARG A O 1
ATOM 956 N N . ALA A 1 117 ? 6.045 4.155 27.662 1.00 67.00 117 ALA A N 1
ATOM 957 C CA . ALA A 1 117 ? 7.366 3.569 27.450 1.00 67.00 117 ALA A CA 1
ATOM 958 C C . ALA A 1 117 ? 7.280 2.220 26.720 1.00 67.00 117 ALA A C 1
ATOM 960 O O . ALA A 1 117 ? 8.015 1.997 25.756 1.00 67.00 117 ALA A O 1
ATOM 961 N N . GLN A 1 118 ? 6.333 1.363 27.115 1.00 68.00 118 GLN A N 1
ATOM 962 C CA . GLN A 1 118 ? 6.079 0.081 26.450 1.00 68.00 118 GLN A CA 1
ATOM 963 C C . GLN A 1 118 ? 5.631 0.280 24.997 1.00 68.00 118 GLN A C 1
ATOM 965 O O . GLN A 1 118 ? 6.154 -0.364 24.085 1.00 68.00 118 GLN A O 1
ATOM 970 N N . PHE A 1 119 ? 4.723 1.231 24.759 1.00 65.31 119 PHE A N 1
ATOM 971 C CA . PHE A 1 119 ? 4.240 1.544 23.417 1.00 65.31 119 PHE A CA 1
ATOM 972 C C . PHE A 1 119 ? 5.345 2.122 22.518 1.00 65.31 119 PHE A C 1
ATOM 974 O O . PHE A 1 119 ? 5.503 1.697 21.373 1.00 65.31 119 PHE A O 1
ATOM 981 N N . ALA A 1 120 ? 6.174 3.028 23.046 1.00 67.50 120 ALA A N 1
ATOM 982 C CA . ALA A 1 120 ? 7.308 3.602 22.322 1.00 67.50 120 ALA A CA 1
ATOM 983 C C . ALA A 1 120 ? 8.392 2.559 21.996 1.00 67.50 120 ALA A C 1
ATOM 985 O O . ALA A 1 120 ? 8.979 2.591 20.913 1.00 67.50 120 ALA A O 1
ATOM 986 N N . GLN A 1 121 ? 8.661 1.622 22.910 1.00 68.50 121 GLN A N 1
ATOM 987 C CA . GLN A 1 121 ? 9.634 0.552 22.689 1.00 68.50 121 GLN A CA 1
ATOM 988 C C . GLN A 1 121 ? 9.149 -0.440 21.627 1.00 68.50 121 GLN A C 1
ATOM 990 O O . GLN A 1 121 ? 9.927 -0.840 20.762 1.00 68.50 121 GLN A O 1
ATOM 995 N N . TRP A 1 122 ? 7.859 -0.773 21.635 1.00 61.50 122 TRP A N 1
ATOM 996 C CA . TRP A 1 122 ? 7.246 -1.651 20.642 1.00 61.50 122 TRP A CA 1
ATOM 997 C C . TRP A 1 122 ? 7.177 -1.010 19.242 1.00 61.50 122 TRP A C 1
ATOM 999 O O . TRP A 1 122 ? 7.480 -1.667 18.244 1.00 61.50 122 TRP A O 1
ATOM 1009 N N . LEU A 1 123 ? 6.891 0.294 19.152 1.00 63.25 123 LEU A N 1
ATOM 1010 C CA . LEU A 1 123 ? 6.877 1.036 17.883 1.00 63.25 123 LEU A CA 1
ATOM 1011 C C . LEU A 1 123 ? 8.243 1.069 17.179 1.00 63.25 123 LEU A C 1
ATOM 1013 O O . LEU A 1 123 ? 8.292 1.083 15.950 1.00 63.25 123 LEU A O 1
ATOM 1017 N N . LYS A 1 124 ? 9.358 1.033 17.924 1.00 64.06 124 LYS A N 1
ATOM 1018 C CA . LYS A 1 124 ? 10.714 1.018 17.341 1.00 64.06 124 LYS A CA 1
ATOM 1019 C C . LYS A 1 124 ? 11.010 -0.238 16.517 1.00 64.06 124 LYS A C 1
ATOM 1021 O O . LYS A 1 124 ? 11.930 -0.210 15.702 1.00 64.06 124 LYS A O 1
ATOM 1026 N N . TRP A 1 125 ? 10.278 -1.332 16.728 1.00 55.66 125 TRP A N 1
ATOM 1027 C CA . TRP A 1 125 ? 10.528 -2.626 16.076 1.00 55.66 125 TRP A CA 1
ATOM 1028 C C . TRP A 1 125 ? 9.507 -2.976 14.990 1.00 55.66 125 TRP A C 1
ATOM 1030 O O . TRP A 1 125 ? 9.640 -3.994 14.312 1.00 55.66 125 TRP A O 1
ATOM 1040 N N . GLN A 1 126 ? 8.506 -2.124 14.784 1.00 54.91 126 GLN A N 1
ATOM 1041 C CA . GLN A 1 126 ? 7.457 -2.341 13.800 1.00 54.91 126 GLN A CA 1
ATOM 1042 C C . GLN A 1 126 ? 7.908 -1.862 12.413 1.00 54.91 126 GLN A C 1
ATOM 1044 O O . GLN A 1 126 ? 8.182 -0.681 12.191 1.00 54.91 126 GLN A O 1
ATOM 1049 N N . LYS A 1 127 ? 7.961 -2.783 11.440 1.00 52.38 127 LYS A N 1
ATOM 1050 C CA . LYS A 1 127 ? 8.014 -2.407 10.022 1.00 52.38 127 LYS A CA 1
ATOM 1051 C C . LYS A 1 127 ? 6.736 -1.626 9.706 1.00 52.38 127 LYS A C 1
ATOM 1053 O O . LYS A 1 127 ? 5.639 -2.088 10.012 1.00 52.38 127 LYS A O 1
ATOM 1058 N N . LYS A 1 128 ? 6.907 -0.454 9.080 1.00 50.09 128 LYS A N 1
ATOM 1059 C CA . LYS A 1 128 ? 5.849 0.302 8.384 1.00 50.09 128 LYS A CA 1
ATOM 1060 C C . LYS A 1 128 ? 4.928 -0.694 7.659 1.00 50.09 128 LYS A C 1
ATOM 1062 O O . LYS A 1 128 ? 5.460 -1.683 7.171 1.00 50.09 128 LYS A O 1
ATOM 1067 N N . PHE A 1 129 ? 3.616 -0.454 7.624 1.00 43.84 129 PHE A N 1
ATOM 1068 C CA . PHE A 1 129 ? 2.568 -1.189 6.875 1.00 43.84 129 PHE A CA 1
ATOM 1069 C C . PHE A 1 129 ? 1.502 -1.982 7.658 1.00 43.84 129 PHE A C 1
ATOM 1071 O O . PHE A 1 129 ? 0.482 -2.283 7.048 1.00 43.84 129 PHE A O 1
ATOM 1078 N N . ASN A 1 130 ? 1.613 -2.236 8.971 1.00 47.22 130 ASN A N 1
ATOM 1079 C CA . ASN A 1 130 ? 0.493 -2.830 9.731 1.00 47.22 130 ASN A CA 1
ATOM 1080 C C . ASN A 1 130 ? -0.186 -1.800 10.651 1.00 47.22 130 ASN A C 1
ATOM 1082 O O . ASN A 1 130 ? 0.465 -1.175 11.487 1.00 47.22 130 ASN A O 1
ATOM 1086 N N . SER A 1 131 ? -1.502 -1.619 10.489 1.00 43.62 131 SER A N 1
ATOM 1087 C CA . SER A 1 131 ? -2.358 -0.872 11.417 1.00 43.62 131 SER A CA 1
ATOM 1088 C C . SER A 1 131 ? -2.609 -1.713 12.664 1.00 43.62 131 SER A C 1
ATOM 1090 O O . SER A 1 131 ? -3.048 -2.858 12.539 1.00 43.62 131 SER A O 1
ATOM 1092 N N . TYR A 1 132 ? -2.362 -1.156 13.849 1.00 54.38 132 TYR A N 1
ATOM 1093 C CA . TYR A 1 132 ? -2.592 -1.868 15.102 1.00 54.38 132 TYR A CA 1
ATOM 1094 C C . TYR A 1 132 ? -3.623 -1.175 15.967 1.00 54.38 132 TYR A C 1
ATOM 1096 O O . TYR A 1 132 ? -3.565 0.028 16.219 1.00 54.38 132 TYR A O 1
ATOM 1104 N N . THR A 1 133 ? -4.523 -2.011 16.452 1.00 50.50 133 THR A N 1
ATOM 1105 C CA . THR A 1 133 ? -5.576 -1.709 17.400 1.00 50.50 133 THR A CA 1
ATOM 1106 C C . THR A 1 133 ? -4.978 -1.780 18.810 1.00 50.50 133 THR A C 1
ATOM 1108 O O . THR A 1 133 ? -4.493 -2.833 19.222 1.00 50.50 133 THR A O 1
ATOM 1111 N N . LEU A 1 134 ? -4.935 -0.658 19.530 1.00 51.62 134 LEU A N 1
ATOM 1112 C CA . LEU A 1 134 ? -4.486 -0.604 20.922 1.00 51.62 134 LEU A CA 1
ATOM 1113 C C . LEU A 1 134 ? -5.418 -1.456 21.790 1.00 51.62 134 LEU A C 1
ATOM 1115 O O . LEU A 1 134 ? -6.623 -1.310 21.662 1.00 51.62 134 LEU A O 1
ATOM 1119 N N . PRO A 1 135 ? -4.925 -2.275 22.727 1.00 51.19 135 PRO A N 1
ATOM 1120 C CA . PRO A 1 135 ? -5.767 -3.085 23.609 1.00 51.19 135 PRO A CA 1
ATOM 1121 C C . PRO A 1 135 ? -6.393 -2.252 24.746 1.00 51.19 135 PRO A C 1
ATOM 1123 O O . PRO A 1 135 ? -6.461 -2.699 25.886 1.00 51.19 135 PRO A O 1
ATOM 1126 N N . PHE A 1 136 ? -6.806 -1.015 24.464 1.00 52.00 136 PHE A N 1
ATOM 1127 C CA . PHE A 1 136 ? -7.509 -0.175 25.424 1.00 52.00 136 PHE A CA 1
ATOM 1128 C C . PHE A 1 136 ? -8.957 -0.062 24.983 1.00 52.00 136 PHE A C 1
ATOM 1130 O O . PHE A 1 136 ? -9.272 0.654 24.035 1.00 52.00 136 PHE A O 1
ATOM 1137 N N . GLU A 1 137 ? -9.815 -0.793 25.690 1.00 53.94 137 GLU A N 1
ATOM 1138 C CA . GLU A 1 137 ? -11.250 -0.546 25.701 1.00 53.94 137 GLU A CA 1
ATOM 1139 C C . GLU A 1 137 ? -11.455 0.866 26.263 1.00 53.94 137 GLU A C 1
ATOM 1141 O O . GLU A 1 137 ? -11.081 1.162 27.412 1.00 53.94 137 GLU A O 1
ATOM 1146 N N . LEU A 1 138 ? -11.941 1.760 25.407 1.00 53.41 138 LEU A N 1
ATOM 1147 C CA . LEU A 1 138 ? -12.401 3.081 25.801 1.00 53.41 138 LEU A CA 1
ATOM 1148 C C . LEU A 1 138 ? -13.877 2.920 26.175 1.00 53.41 138 LEU A C 1
ATOM 1150 O O . LEU A 1 138 ? -14.691 2.624 25.308 1.00 53.41 138 LEU A O 1
ATOM 1154 N N . ASP A 1 139 ? -14.194 3.047 27.458 1.00 54.19 139 ASP A N 1
ATOM 1155 C CA . ASP A 1 139 ? -15.571 3.322 27.883 1.00 54.19 139 ASP A CA 1
ATOM 1156 C C . ASP A 1 139 ? -15.816 4.834 27.761 1.00 54.19 139 ASP A C 1
ATOM 1158 O O . ASP A 1 139 ? -14.852 5.609 27.825 1.00 54.19 139 ASP A O 1
ATOM 1162 N N . GLU A 1 140 ? -17.075 5.234 27.547 1.00 44.75 140 GLU A N 1
ATOM 1163 C CA . GLU A 1 140 ? -17.504 6.648 27.568 1.00 44.75 140 GLU A CA 1
ATOM 1164 C C . GLU A 1 140 ? -17.192 7.352 28.900 1.00 44.75 140 GLU A C 1
ATOM 1166 O O . GLU A 1 140 ? -17.321 6.719 29.975 1.00 44.75 140 GLU A O 1
#

Foldseek 3Di:
DDDPDDDPVVVVVVVVVVVVVVVVVVVVVVVVVVVVVCCCCPVVVVVVVVVVVVVVDDPDDDDDADDFDADPVRHTPDDDDDWDWDKDQVVVCPDPVVVLVVVCVVCVPPNDPVNVVVVVVVVVPDDHDDIDTDPDGDDD

pLDDT: mean 72.43, std 15.09, range [42.62, 98.31]

Radius of gyration: 34.36 Å; chains: 1; bounding box: 100×31×80 Å

Secondary structure (DSSP, 8-state):
-------HHHHHHHHHHHHHHHHHHHHHHHHHHHHHHHHHHHTSHHHHHHHHHHHH------PPPPPPEE-TTS-EEE-----EEEEE-GGG-S-HHHHHHHHHHH-TTT--HHHHHHHHHHHTT--TT--EEEEEEE--